Protein AF-A0A258CZ83-F1 (afdb_monomer_lite)

Foldseek 3Di:
DCVVLVHDPPDDDFLVSVCVVVQEAEAELVVCCVVCVPLSVQLLDPVNVVVAAWDWDDDPPYIYIYGHPSDDPVSNRVSSVVRVVCVVVVPDPDDPDPPPCD

Radius of gyration: 14.71 Å; chains: 1; bounding box: 29×31×45 Å

pLDDT: mean 89.83, std 15.22, range [37.0, 98.5]

Sequence (102 aa):
MRTELGIAAYAPLCPWKLAAHLEYVVVQLSQYEDAQPQSVSYLMSARGQSEFSAITLYHGQDRIIIHNDAHNRGRQAANLAHELAHGLLMHTPDSLVGEDGA

Structure (mmCIF, N/CA/C/O backbone):
data_AF-A0A258CZ83-F1
#
_entry.id   AF-A0A258CZ83-F1
#
loop_
_atom_site.group_PDB
_atom_site.id
_atom_site.type_symbol
_atom_site.label_atom_id
_atom_site.label_alt_id
_atom_site.label_comp_id
_atom_site.label_asym_id
_atom_site.label_entity_id
_atom_site.label_seq_id
_atom_site.pdbx_PDB_ins_code
_atom_site.Cartn_x
_atom_site.Cartn_y
_atom_site.Cartn_z
_atom_site.occupancy
_atom_site.B_iso_or_equiv
_atom_site.auth_seq_id
_atom_site.auth_comp_id
_atom_site.auth_asym_id
_atom_site.auth_atom_id
_atom_site.pdbx_PDB_model_num
ATOM 1 N N . MET A 1 1 ? 7.296 -13.665 -12.194 1.00 87.19 1 MET A N 1
ATOM 2 C CA . MET A 1 1 ? 6.506 -12.427 -11.974 1.00 87.19 1 MET A CA 1
ATOM 3 C C . MET A 1 1 ? 6.401 -11.521 -13.192 1.00 87.19 1 MET A C 1
ATOM 5 O O . MET A 1 1 ? 5.302 -11.389 -13.699 1.00 87.19 1 MET A O 1
ATOM 9 N N . ARG A 1 2 ? 7.475 -10.897 -13.712 1.00 91.88 2 ARG A N 1
ATOM 10 C CA . ARG A 1 2 ? 7.345 -10.016 -14.903 1.00 91.88 2 ARG A CA 1
ATOM 11 C C . ARG A 1 2 ? 6.770 -10.745 -16.124 1.00 91.88 2 ARG A C 1
ATOM 13 O O . ARG A 1 2 ? 5.816 -10.264 -16.721 1.00 91.88 2 ARG A O 1
ATOM 20 N N . THR A 1 3 ? 7.295 -11.935 -16.413 1.00 93.25 3 THR A N 1
ATOM 21 C CA . THR A 1 3 ? 6.784 -12.814 -17.474 1.00 93.25 3 THR A CA 1
ATOM 22 C C . THR A 1 3 ? 5.322 -13.203 -17.250 1.00 93.25 3 THR A C 1
ATOM 24 O O . THR A 1 3 ? 4.532 -13.132 -18.181 1.00 93.25 3 THR A O 1
ATOM 27 N N . GLU A 1 4 ? 4.946 -13.558 -16.017 1.00 92.25 4 GLU A N 1
ATOM 28 C CA . GLU A 1 4 ? 3.562 -13.922 -15.658 1.00 92.25 4 GLU A CA 1
ATOM 29 C C . GLU A 1 4 ? 2.585 -12.754 -15.845 1.00 92.25 4 GLU A C 1
ATOM 31 O O . GLU A 1 4 ? 1.457 -12.958 -16.270 1.00 92.25 4 GLU A O 1
ATOM 36 N N . LEU A 1 5 ? 3.039 -11.523 -15.600 1.00 93.56 5 LEU A N 1
ATOM 37 C CA . LEU A 1 5 ? 2.269 -10.301 -15.833 1.00 93.56 5 LEU A CA 1
ATOM 38 C C . LEU A 1 5 ? 2.295 -9.831 -17.299 1.00 93.56 5 LEU A C 1
ATOM 40 O O . LEU A 1 5 ? 1.789 -8.748 -17.598 1.00 93.56 5 LEU A O 1
ATOM 44 N N . GLY A 1 6 ? 2.919 -10.588 -18.206 1.00 94.00 6 GLY A N 1
ATOM 45 C CA . GLY A 1 6 ? 3.012 -10.247 -19.626 1.00 94.00 6 GLY A CA 1
ATOM 46 C C . GLY A 1 6 ? 3.826 -8.983 -19.921 1.00 94.00 6 GLY A C 1
ATOM 47 O O . GLY A 1 6 ? 3.616 -8.350 -20.954 1.00 94.00 6 GLY A O 1
ATOM 48 N N . ILE A 1 7 ? 4.738 -8.583 -19.027 1.00 95.38 7 ILE A N 1
ATOM 49 C CA . ILE A 1 7 ? 5.595 -7.405 -19.221 1.00 95.38 7 ILE A CA 1
ATOM 50 C C . ILE A 1 7 ? 7.043 -7.805 -19.505 1.00 95.38 7 ILE A C 1
ATOM 52 O O . ILE A 1 7 ? 7.531 -8.836 -19.039 1.00 95.38 7 ILE A O 1
ATOM 56 N N . ALA A 1 8 ? 7.750 -6.965 -20.268 1.00 94.50 8 ALA A N 1
ATOM 57 C CA . ALA A 1 8 ? 9.149 -7.203 -20.613 1.00 94.50 8 ALA A CA 1
ATOM 58 C C . ALA A 1 8 ? 10.026 -7.348 -19.355 1.00 94.50 8 ALA A C 1
ATOM 60 O O . ALA A 1 8 ? 9.792 -6.693 -18.338 1.00 94.50 8 ALA A O 1
ATOM 61 N N . ALA A 1 9 ? 11.078 -8.167 -19.434 1.00 92.25 9 ALA A N 1
ATOM 62 C CA . ALA A 1 9 ? 11.934 -8.484 -18.285 1.00 92.25 9 ALA A CA 1
ATOM 63 C C . ALA A 1 9 ? 12.595 -7.248 -17.638 1.00 92.25 9 ALA A C 1
ATOM 65 O O . ALA A 1 9 ? 12.836 -7.239 -16.434 1.00 92.25 9 ALA A O 1
ATOM 66 N N . TYR A 1 10 ? 12.845 -6.197 -18.422 1.00 92.88 10 TYR A N 1
ATOM 67 C CA . TYR A 1 10 ? 13.425 -4.928 -17.973 1.00 92.88 10 TYR A CA 1
ATOM 68 C C . TYR A 1 10 ? 12.375 -3.856 -17.639 1.00 92.88 10 TYR A C 1
ATOM 70 O O . TYR A 1 10 ? 12.726 -2.784 -17.148 1.00 92.88 10 TYR A O 1
ATOM 78 N N . ALA A 1 11 ? 11.093 -4.105 -17.919 1.00 94.38 11 ALA A N 1
ATOM 79 C CA . ALA A 1 11 ? 10.043 -3.127 -17.672 1.00 94.38 11 ALA A CA 1
ATOM 80 C C . ALA A 1 11 ? 9.811 -2.936 -16.160 1.00 94.38 11 ALA A C 1
ATOM 82 O O . ALA A 1 11 ? 9.987 -3.878 -15.370 1.00 94.38 11 ALA A O 1
ATOM 83 N N . PRO A 1 12 ? 9.396 -1.732 -15.729 1.00 93.12 12 PRO A N 1
ATOM 84 C CA . PRO A 1 12 ? 9.029 -1.493 -14.341 1.00 93.12 12 PRO A CA 1
ATOM 85 C C . PRO A 1 12 ? 7.880 -2.418 -13.924 1.00 93.12 12 PRO A C 1
ATOM 87 O O . PRO A 1 12 ? 6.906 -2.606 -14.653 1.00 93.12 12 PRO A O 1
ATOM 90 N N . LEU A 1 13 ? 8.005 -2.998 -12.732 1.00 94.06 13 LEU A N 1
ATOM 91 C CA . LEU A 1 13 ? 7.002 -3.883 -12.155 1.00 94.06 13 LEU A CA 1
ATOM 92 C C . LEU A 1 13 ? 6.044 -3.046 -11.306 1.00 94.06 13 LEU A C 1
ATOM 94 O O . LEU A 1 13 ? 6.455 -2.470 -10.304 1.00 94.06 13 LEU A O 1
ATOM 98 N N . CYS A 1 14 ? 4.781 -2.955 -11.719 1.00 96.38 14 CYS A N 1
ATOM 99 C CA . CYS A 1 14 ? 3.764 -2.239 -10.952 1.00 96.38 14 CYS A CA 1
ATOM 100 C C . CYS A 1 14 ? 3.353 -3.077 -9.727 1.00 96.38 14 CYS A C 1
ATOM 102 O O . CYS A 1 14 ? 2.799 -4.164 -9.922 1.00 96.38 14 CYS A O 1
ATOM 104 N N . PRO A 1 15 ? 3.569 -2.598 -8.488 1.00 97.38 15 PRO A N 1
ATOM 105 C CA . PRO A 1 15 ? 3.314 -3.400 -7.295 1.00 97.38 15 PRO A CA 1
ATOM 106 C C . PRO A 1 15 ? 1.821 -3.665 -7.074 1.00 97.38 15 PRO A C 1
ATOM 108 O O . PRO A 1 15 ? 1.471 -4.755 -6.652 1.00 97.38 15 PRO A O 1
ATOM 111 N N . TRP A 1 16 ? 0.924 -2.753 -7.465 1.00 98.06 16 TRP A N 1
ATOM 112 C CA . TRP A 1 16 ? -0.524 -3.008 -7.421 1.00 98.06 16 TRP A CA 1
ATOM 113 C C . TRP A 1 16 ? -0.957 -4.137 -8.363 1.00 98.06 16 TRP A C 1
ATOM 115 O O . TRP A 1 16 ? -1.769 -4.977 -7.990 1.00 98.06 16 TRP A O 1
ATOM 125 N N . LYS A 1 17 ? -0.393 -4.190 -9.580 1.00 97.69 17 LYS A N 1
ATOM 126 C CA . LYS A 1 17 ? -0.674 -5.292 -10.516 1.00 97.69 17 LYS A CA 1
ATOM 127 C C . LYS A 1 17 ? -0.124 -6.614 -9.994 1.00 97.69 17 LYS A C 1
ATOM 129 O O . LYS A 1 17 ? -0.774 -7.640 -10.147 1.00 97.69 17 LYS A O 1
ATOM 134 N N . LEU A 1 18 ? 1.061 -6.581 -9.383 1.00 96.88 18 LEU A N 1
ATOM 135 C CA . LEU A 1 18 ? 1.647 -7.761 -8.763 1.00 96.88 18 LEU A CA 1
ATOM 136 C C . LEU A 1 18 ? 0.812 -8.246 -7.573 1.00 96.88 18 LEU A C 1
ATOM 138 O O . LEU A 1 18 ? 0.556 -9.437 -7.489 1.00 96.88 18 LEU A O 1
ATOM 142 N N . ALA A 1 19 ? 0.355 -7.342 -6.703 1.00 97.25 19 ALA A N 1
ATOM 143 C CA . ALA A 1 19 ? -0.518 -7.676 -5.582 1.00 97.25 19 ALA A CA 1
ATOM 144 C C . ALA A 1 19 ? -1.787 -8.390 -6.057 1.00 97.25 19 ALA A C 1
ATOM 146 O O . ALA A 1 19 ? -2.080 -9.477 -5.576 1.00 97.25 19 ALA A O 1
ATOM 147 N N . ALA A 1 20 ? -2.471 -7.837 -7.063 1.00 97.06 20 ALA A N 1
ATOM 148 C CA . ALA A 1 20 ? -3.665 -8.454 -7.635 1.00 97.06 20 ALA A CA 1
ATOM 149 C C . ALA A 1 20 ? -3.382 -9.839 -8.247 1.00 97.06 20 ALA A C 1
ATOM 151 O O . ALA A 1 20 ? -4.147 -10.771 -8.030 1.00 97.06 20 ALA A O 1
ATOM 152 N N . HIS A 1 21 ? -2.271 -9.993 -8.977 1.00 96.50 21 HIS A N 1
ATOM 153 C CA . HIS A 1 21 ? -1.848 -11.285 -9.546 1.00 96.50 21 HIS A CA 1
ATOM 154 C C . HIS A 1 21 ? -1.523 -12.329 -8.476 1.00 96.50 21 HIS A C 1
ATOM 156 O O . HIS A 1 21 ? -1.752 -13.515 -8.675 1.00 96.50 21 HIS A O 1
ATOM 162 N N . LEU A 1 22 ? -0.998 -11.883 -7.337 1.00 94.88 22 LEU A N 1
ATOM 163 C CA . LEU A 1 22 ? -0.724 -12.717 -6.172 1.00 94.88 22 LEU A CA 1
ATOM 164 C C . LEU A 1 22 ? -1.926 -12.817 -5.224 1.00 94.88 22 LEU A C 1
ATOM 166 O O . LEU A 1 22 ? -1.749 -13.292 -4.109 1.00 94.88 22 LEU A O 1
ATOM 170 N N . GLU A 1 23 ? -3.113 -12.367 -5.640 1.00 95.38 23 GLU A N 1
ATOM 171 C CA . GLU A 1 23 ? -4.367 -12.434 -4.876 1.00 95.38 23 GLU A CA 1
ATOM 172 C C . GLU A 1 23 ? -4.295 -11.752 -3.497 1.00 95.38 23 GLU A C 1
ATOM 174 O O . GLU A 1 23 ? -4.952 -12.166 -2.543 1.00 95.38 23 GLU A O 1
ATOM 179 N N . TYR A 1 24 ? -3.493 -10.691 -3.385 1.00 96.38 24 TYR A N 1
ATOM 180 C CA . TYR A 1 24 ? -3.526 -9.792 -2.236 1.00 96.38 24 TYR A CA 1
ATOM 181 C C . TYR A 1 24 ? -4.632 -8.752 -2.408 1.00 96.38 24 TYR A C 1
ATOM 183 O O . TYR A 1 24 ? -4.720 -8.074 -3.436 1.00 96.38 24 TYR A O 1
ATOM 191 N N . VAL A 1 25 ? -5.419 -8.552 -1.355 1.00 96.50 25 VAL A N 1
ATOM 192 C CA . VAL A 1 25 ? -6.350 -7.430 -1.239 1.00 96.50 25 VAL A CA 1
ATOM 193 C C . VAL A 1 25 ? -5.573 -6.218 -0.740 1.00 96.50 25 VAL A C 1
ATOM 195 O O . VAL A 1 25 ? -5.043 -6.228 0.367 1.00 96.50 25 VAL A O 1
ATOM 198 N N . VAL A 1 26 ? -5.491 -5.162 -1.548 1.00 97.75 26 VAL A N 1
ATOM 199 C CA . VAL A 1 26 ? -4.827 -3.910 -1.158 1.00 97.75 26 VAL A CA 1
ATOM 200 C C . VAL A 1 26 ? -5.875 -2.913 -0.680 1.00 97.75 26 VAL A C 1
ATOM 202 O O . VAL A 1 26 ? -6.744 -2.510 -1.452 1.00 97.75 26 VAL A O 1
ATOM 205 N N . VAL A 1 27 ? -5.761 -2.497 0.577 1.00 97.81 27 VAL A N 1
ATOM 206 C CA . VAL A 1 27 ? -6.684 -1.587 1.260 1.00 97.81 27 VAL A CA 1
ATOM 207 C C . VAL A 1 27 ? -5.946 -0.302 1.626 1.00 97.81 27 VAL A C 1
ATOM 209 O O . VAL A 1 27 ? -4.804 -0.327 2.094 1.00 97.81 27 VAL A O 1
ATOM 212 N N . GLN A 1 28 ? -6.593 0.835 1.396 1.00 98.38 28 GLN A N 1
ATOM 213 C CA . GLN A 1 28 ? -6.067 2.142 1.785 1.00 98.38 28 GLN A CA 1
ATOM 214 C C . GLN A 1 28 ? -6.395 2.410 3.250 1.00 98.38 28 GLN A C 1
ATOM 216 O O . GLN A 1 28 ? -7.512 2.148 3.690 1.00 98.38 28 GLN A O 1
ATOM 221 N N . LEU A 1 29 ? -5.445 2.961 4.005 1.00 98.25 29 LEU A N 1
ATOM 222 C CA . LEU A 1 29 ? -5.671 3.322 5.403 1.00 98.25 29 LEU A CA 1
ATOM 223 C C . LEU A 1 29 ? -6.837 4.310 5.560 1.00 98.25 29 LEU A C 1
ATOM 225 O O . LEU A 1 29 ? -7.627 4.176 6.492 1.00 98.25 29 LEU A O 1
ATOM 229 N N . SER A 1 30 ? -6.978 5.254 4.627 1.00 98.31 30 SER A N 1
ATOM 230 C CA . SER A 1 30 ? -8.076 6.228 4.612 1.00 98.31 30 SER A CA 1
ATOM 231 C C . SER A 1 30 ? -9.473 5.600 4.536 1.00 98.31 30 SER A C 1
ATOM 233 O O . SER A 1 30 ? -10.432 6.198 5.010 1.00 98.31 30 SER A O 1
ATOM 235 N N . GLN A 1 31 ? -9.617 4.369 4.031 1.00 98.31 31 GLN A N 1
ATOM 236 C CA . GLN A 1 31 ? -10.919 3.686 3.977 1.00 98.31 31 GLN A CA 1
ATOM 237 C C . GLN A 1 31 ? -11.477 3.332 5.361 1.00 98.31 31 GLN A C 1
ATOM 239 O O . GLN A 1 31 ? -12.662 3.033 5.483 1.00 98.31 31 GLN A O 1
ATOM 244 N N . TYR A 1 32 ? -10.648 3.380 6.406 1.00 97.50 32 TYR A N 1
ATOM 245 C CA . TYR A 1 32 ? -11.073 3.155 7.785 1.00 97.50 32 TYR A CA 1
ATOM 246 C C . TYR A 1 32 ? -11.483 4.444 8.512 1.00 97.50 32 TYR A C 1
ATOM 248 O O . TYR A 1 32 ? -11.763 4.383 9.708 1.00 97.50 32 TYR A O 1
ATOM 256 N N . GLU A 1 33 ? -11.513 5.602 7.838 1.00 97.31 33 GLU A N 1
ATOM 257 C CA . GLU A 1 33 ? -11.783 6.904 8.469 1.00 97.31 33 GLU A CA 1
ATOM 258 C C . GLU A 1 33 ? -13.126 6.932 9.212 1.00 97.31 33 GLU A C 1
ATOM 260 O O . GLU A 1 33 ? -13.175 7.381 10.354 1.00 97.31 33 GLU A O 1
ATOM 265 N N . ASP A 1 34 ? -14.187 6.360 8.636 1.00 97.31 34 ASP A N 1
ATOM 266 C CA . ASP A 1 34 ? -15.510 6.314 9.276 1.00 97.31 34 ASP A CA 1
ATOM 267 C C . ASP A 1 34 ? -15.538 5.422 10.529 1.00 97.31 34 ASP A C 1
ATOM 269 O O . ASP A 1 34 ? -16.265 5.694 11.485 1.00 97.31 34 ASP A O 1
ATOM 273 N N . ALA A 1 35 ? -14.747 4.345 10.539 1.00 96.88 35 ALA A N 1
ATOM 274 C CA . ALA A 1 35 ? -14.721 3.376 11.632 1.00 96.88 35 ALA A CA 1
ATOM 275 C C . ALA A 1 35 ? -13.754 3.776 12.758 1.00 96.88 35 ALA A C 1
ATOM 277 O O . ALA A 1 35 ? -14.014 3.492 13.927 1.00 96.88 35 ALA A O 1
ATOM 278 N N . GLN A 1 36 ? -12.622 4.395 12.410 1.00 96.88 36 GLN A N 1
ATOM 279 C CA . GLN A 1 36 ? -11.517 4.723 13.316 1.00 96.88 36 GLN A CA 1
ATOM 280 C C . GLN A 1 36 ? -10.932 6.119 13.014 1.00 96.88 36 GLN A C 1
ATOM 282 O O . GLN A 1 36 ? -9.737 6.247 12.722 1.00 96.88 36 GLN A O 1
ATOM 287 N N . PRO A 1 37 ? -11.734 7.196 13.111 1.00 96.94 37 PRO A N 1
ATOM 288 C CA . PRO A 1 37 ? -11.348 8.524 12.624 1.00 96.94 37 PRO A CA 1
ATOM 289 C C . PRO A 1 37 ? -10.107 9.091 13.323 1.00 96.94 37 PRO A C 1
ATOM 291 O O . PRO A 1 37 ? -9.248 9.697 12.683 1.00 96.94 37 PRO A O 1
ATOM 294 N N . GLN A 1 38 ? -9.969 8.875 14.636 1.00 97.62 38 GLN A N 1
ATOM 295 C CA . GLN A 1 38 ? -8.828 9.386 15.407 1.00 97.62 38 GLN A CA 1
ATOM 296 C C . GLN A 1 38 ? -7.515 8.698 15.015 1.00 97.62 38 GLN A C 1
ATOM 298 O 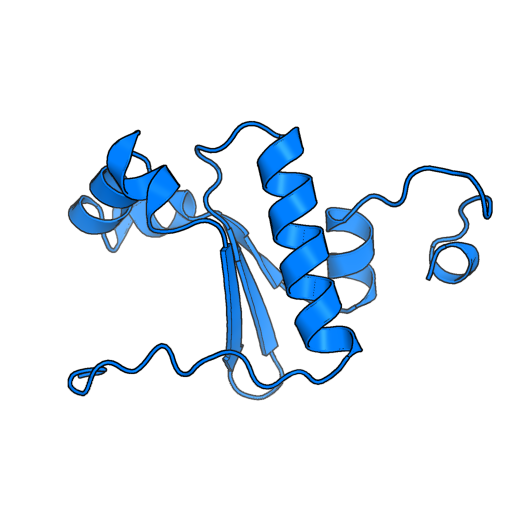O . GLN A 1 38 ? -6.513 9.373 14.771 1.00 97.62 38 GLN A O 1
ATOM 303 N N . SER A 1 39 ? -7.530 7.367 14.906 1.00 97.19 39 SER A N 1
ATOM 304 C CA . SER A 1 39 ? -6.362 6.570 14.523 1.00 97.19 39 SER A CA 1
ATOM 305 C C . SER A 1 39 ? -5.938 6.863 13.087 1.00 97.19 39 SER A C 1
ATOM 307 O O . SER A 1 39 ? -4.758 7.095 12.834 1.00 97.19 39 SER A O 1
ATOM 309 N N . VAL A 1 40 ? -6.893 6.923 12.152 1.00 98.06 40 VAL A N 1
ATOM 310 C CA . VAL A 1 40 ? -6.612 7.243 10.745 1.00 98.06 40 VAL A CA 1
ATOM 311 C C . VAL A 1 40 ? -6.031 8.651 10.615 1.00 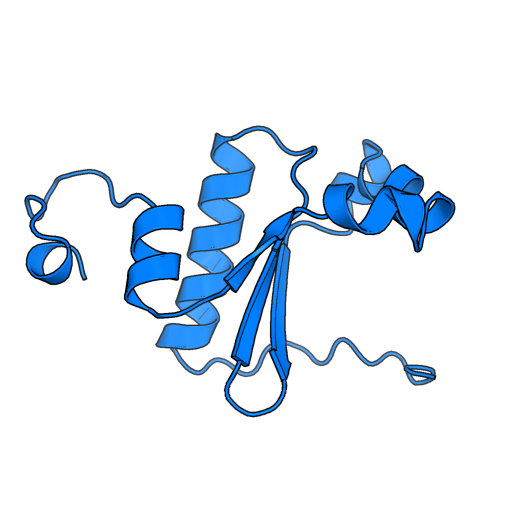98.06 40 VAL A C 1
ATOM 313 O O . VAL A 1 40 ? -4.970 8.814 10.015 1.00 98.06 40 VAL A O 1
ATOM 316 N N . SER A 1 41 ? -6.639 9.651 11.260 1.00 98.19 41 SER A N 1
ATOM 317 C CA . SER A 1 41 ? -6.126 11.028 11.269 1.00 98.19 41 SER A CA 1
ATOM 318 C C . SER A 1 41 ? -4.693 11.111 11.813 1.00 98.19 41 SER A C 1
ATOM 320 O O . SER A 1 41 ? -3.822 11.738 11.199 1.00 98.19 41 SER A O 1
ATOM 322 N N . TYR A 1 42 ? -4.405 10.417 12.921 1.00 98.25 42 TYR A N 1
ATOM 323 C CA . TYR A 1 42 ? -3.057 10.354 13.481 1.00 98.25 42 TYR A CA 1
ATOM 324 C C . TYR A 1 42 ? -2.059 9.714 12.511 1.00 98.25 42 TYR A C 1
ATOM 326 O O . TYR A 1 42 ? -1.030 10.320 12.203 1.00 98.25 42 TYR A O 1
ATOM 334 N N . LEU A 1 43 ? -2.361 8.521 11.999 1.00 98.00 43 LEU A N 1
ATOM 335 C CA . LEU A 1 43 ? -1.461 7.762 11.130 1.00 98.00 43 LEU A CA 1
ATOM 336 C C . LEU A 1 43 ? -1.237 8.446 9.771 1.00 98.00 43 LEU A C 1
ATOM 338 O O . LEU A 1 43 ? -0.161 8.321 9.189 1.00 98.00 43 LEU A O 1
ATOM 342 N N . MET A 1 44 ? -2.202 9.224 9.277 1.00 97.88 44 MET A N 1
ATOM 343 C CA . MET A 1 44 ? -2.046 10.025 8.057 1.00 97.88 44 MET A CA 1
ATOM 344 C C . MET A 1 44 ? -1.249 11.325 8.278 1.00 97.88 44 MET A C 1
ATOM 346 O O . MET A 1 44 ? -0.757 11.913 7.309 1.00 97.88 44 MET A O 1
ATOM 350 N N . SER A 1 45 ? -1.066 11.773 9.527 1.00 98.12 45 SER A N 1
ATOM 351 C CA . SER A 1 45 ? -0.239 12.943 9.854 1.00 98.12 45 SER A CA 1
ATOM 352 C C . SER A 1 45 ? 1.242 12.728 9.509 1.00 98.12 45 SER A C 1
ATOM 354 O O . SER A 1 45 ? 1.710 11.601 9.365 1.00 98.12 45 SER A O 1
ATOM 356 N N . ALA A 1 46 ? 2.028 13.809 9.432 1.00 95.88 46 ALA A N 1
ATOM 357 C CA . ALA A 1 46 ? 3.463 13.715 9.138 1.00 95.88 46 ALA A CA 1
ATOM 358 C C . ALA A 1 46 ? 4.230 12.835 10.145 1.00 95.88 46 ALA A C 1
ATOM 360 O O . ALA A 1 46 ? 5.154 12.120 9.760 1.00 95.88 46 ALA A O 1
ATOM 361 N N . ARG A 1 47 ? 3.829 12.867 11.423 1.00 96.00 47 ARG A N 1
ATOM 362 C CA . ARG A 1 47 ? 4.396 12.001 12.461 1.00 96.00 47 ARG A CA 1
ATOM 363 C C . ARG A 1 47 ? 3.943 10.556 12.274 1.00 96.00 47 ARG A C 1
ATOM 365 O O . ARG A 1 47 ? 4.789 9.671 12.204 1.00 96.00 47 ARG A O 1
ATOM 372 N N . GLY A 1 48 ? 2.642 10.325 12.116 1.00 96.94 48 GLY A N 1
ATOM 373 C CA . GLY A 1 48 ? 2.091 8.979 11.952 1.00 96.94 48 GLY A CA 1
ATOM 374 C C . GLY A 1 48 ? 2.614 8.254 10.709 1.00 96.94 48 GLY A C 1
ATOM 375 O O . GLY A 1 48 ? 2.928 7.072 10.770 1.00 96.94 48 GLY A O 1
ATOM 376 N N . GLN A 1 49 ? 2.849 8.980 9.615 1.00 96.00 49 GLN A N 1
ATOM 377 C CA . GLN A 1 49 ? 3.495 8.452 8.412 1.00 96.00 49 GLN A CA 1
ATOM 378 C C . GLN A 1 49 ? 4.910 7.903 8.674 1.00 96.00 49 GLN A C 1
ATOM 380 O O . GLN A 1 49 ? 5.362 6.993 7.979 1.00 96.00 49 GLN A O 1
ATOM 385 N N . SER A 1 50 ? 5.637 8.442 9.658 1.00 94.50 50 SER A N 1
ATOM 386 C CA . SER A 1 50 ? 6.951 7.908 10.044 1.00 94.50 50 SER A CA 1
ATOM 387 C C . SER A 1 50 ? 6.861 6.632 10.888 1.00 94.50 50 SER A C 1
ATOM 389 O O . SER A 1 50 ? 7.819 5.866 10.924 1.00 94.50 50 SER A O 1
ATOM 391 N N . GLU A 1 51 ? 5.709 6.393 11.515 1.00 94.94 51 GLU A N 1
ATOM 392 C CA . GLU A 1 51 ? 5.460 5.278 12.432 1.00 94.94 51 GLU A CA 1
ATOM 393 C C . GLU A 1 51 ? 4.747 4.106 11.733 1.00 94.94 51 GLU A C 1
ATOM 395 O O . GLU A 1 51 ? 4.990 2.952 12.071 1.00 94.94 51 GLU A O 1
ATOM 400 N N . PHE A 1 52 ? 3.917 4.377 10.717 1.00 96.69 52 PHE A N 1
ATOM 401 C CA . PHE A 1 52 ? 3.179 3.359 9.968 1.00 96.69 52 PHE A CA 1
ATOM 402 C C . PHE A 1 52 ? 3.169 3.632 8.461 1.00 96.69 52 PHE A C 1
ATOM 404 O O . PHE A 1 52 ? 2.732 4.686 7.990 1.00 96.69 52 PHE A O 1
ATOM 411 N N . SER A 1 53 ? 3.611 2.634 7.691 1.00 96.62 53 SER A N 1
ATOM 412 C CA . SER A 1 53 ? 3.785 2.723 6.237 1.00 96.62 53 SER A CA 1
ATOM 413 C C . SER A 1 53 ? 2.882 1.766 5.460 1.00 96.62 53 SER A C 1
ATOM 415 O O . SER A 1 53 ? 2.158 2.195 4.558 1.00 96.62 53 SER A O 1
ATOM 417 N N . ALA A 1 54 ? 2.948 0.478 5.770 1.00 96.69 54 ALA A N 1
ATOM 418 C CA . ALA A 1 54 ? 2.074 -0.560 5.249 1.00 96.69 54 ALA A CA 1
ATOM 419 C C . ALA A 1 54 ? 2.226 -1.811 6.112 1.00 96.69 54 ALA A C 1
ATOM 421 O O . ALA A 1 54 ? 3.156 -1.889 6.915 1.00 96.69 54 ALA A O 1
ATOM 422 N N . ILE A 1 55 ? 1.307 -2.756 5.946 1.00 95.12 55 ILE A N 1
ATOM 423 C CA . ILE A 1 55 ? 1.329 -4.007 6.682 1.00 95.12 55 ILE A CA 1
ATOM 424 C C . ILE A 1 55 ? 0.580 -5.111 5.965 1.00 95.12 55 ILE A C 1
ATOM 426 O O . ILE A 1 55 ? -0.457 -4.853 5.353 1.00 95.12 55 ILE A O 1
ATOM 430 N N . THR A 1 56 ? 1.079 -6.334 6.098 1.00 92.88 56 THR A N 1
ATOM 431 C CA . THR A 1 56 ? 0.417 -7.542 5.609 1.00 92.88 56 THR A CA 1
ATOM 432 C C . THR A 1 56 ? -0.275 -8.282 6.748 1.00 92.88 56 THR A C 1
ATOM 434 O O . THR A 1 56 ? 0.349 -8.630 7.748 1.00 92.88 56 THR A O 1
ATOM 437 N N . LEU A 1 57 ? -1.559 -8.572 6.569 1.00 90.06 57 LEU A N 1
ATOM 438 C CA . LEU A 1 57 ? -2.387 -9.360 7.472 1.00 90.06 57 LEU A CA 1
ATOM 439 C C . LEU A 1 57 ? -2.863 -10.626 6.756 1.00 90.06 57 LEU A C 1
ATOM 441 O O . LEU A 1 57 ? -3.161 -10.606 5.560 1.00 90.06 57 LEU A O 1
ATOM 445 N N . TYR A 1 58 ? -2.976 -11.713 7.513 1.00 87.50 58 TYR A N 1
ATOM 446 C CA . TYR A 1 58 ? -3.542 -12.974 7.046 1.00 87.50 58 TYR A CA 1
ATOM 447 C C . TYR A 1 58 ? -4.816 -13.257 7.840 1.00 87.50 58 TYR A C 1
ATOM 449 O O . TYR A 1 58 ? -4.768 -13.371 9.065 1.00 87.50 58 TYR A O 1
ATOM 457 N N . HIS A 1 59 ? -5.954 -13.364 7.156 1.00 81.88 59 HIS A N 1
ATOM 458 C CA . HIS A 1 59 ? -7.233 -13.713 7.771 1.00 81.88 59 HIS A CA 1
ATOM 459 C C . HIS A 1 59 ? -7.849 -14.907 7.042 1.00 81.88 59 HIS A C 1
ATOM 461 O O . HIS A 1 59 ? -8.422 -14.781 5.963 1.00 81.88 59 HIS A O 1
ATOM 467 N N . GLY A 1 60 ? -7.697 -16.103 7.611 1.00 86.88 60 GLY A N 1
ATOM 468 C CA . GLY A 1 60 ? -8.091 -17.331 6.925 1.00 86.88 60 GLY A CA 1
ATOM 469 C C . GLY A 1 60 ? -7.256 -17.550 5.660 1.00 86.88 60 GLY A C 1
ATOM 470 O O . GLY A 1 60 ? -6.055 -17.788 5.755 1.00 86.88 60 GLY A O 1
ATOM 471 N N . GLN A 1 61 ? -7.897 -17.514 4.489 1.00 86.00 61 GLN A N 1
ATOM 472 C CA . GLN A 1 61 ? -7.219 -17.590 3.184 1.00 86.00 61 GLN A CA 1
ATOM 473 C C . GLN A 1 61 ? -6.916 -16.207 2.589 1.00 86.00 61 GLN A C 1
ATOM 475 O O . GLN A 1 61 ? -6.175 -16.113 1.610 1.00 86.00 61 GLN A O 1
ATOM 480 N N . ASP A 1 62 ? -7.454 -15.140 3.183 1.00 87.94 62 ASP A N 1
ATOM 481 C CA . ASP A 1 62 ? -7.285 -13.791 2.666 1.00 87.94 62 ASP A CA 1
ATOM 482 C C . ASP A 1 62 ? -5.923 -13.230 3.062 1.00 87.94 62 ASP A C 1
ATOM 484 O O . ASP A 1 62 ? -5.497 -13.297 4.221 1.00 87.94 62 ASP A O 1
ATOM 488 N N . ARG A 1 63 ? -5.251 -12.640 2.073 1.00 93.00 63 ARG A N 1
ATOM 489 C CA . ARG A 1 63 ? -3.983 -11.932 2.232 1.00 93.00 63 ARG A CA 1
ATOM 490 C C . ARG A 1 63 ? -4.235 -10.460 1.985 1.00 93.00 63 ARG A C 1
ATOM 492 O O . ARG A 1 63 ? -4.562 -10.066 0.868 1.00 93.00 63 ARG A O 1
ATOM 499 N N . ILE A 1 64 ? -4.116 -9.646 3.022 1.00 95.88 64 ILE A N 1
ATOM 500 C CA . ILE A 1 64 ? -4.533 -8.246 2.984 1.00 95.88 64 ILE A CA 1
ATOM 501 C C . ILE A 1 64 ? -3.309 -7.373 3.217 1.00 95.88 64 ILE A C 1
ATOM 503 O O . ILE A 1 64 ? -2.606 -7.555 4.203 1.00 95.88 64 ILE A O 1
ATOM 507 N N . ILE A 1 65 ? -3.063 -6.411 2.334 1.00 96.69 65 ILE A N 1
ATOM 508 C CA . ILE A 1 65 ? -2.093 -5.340 2.561 1.00 96.69 65 ILE A CA 1
ATOM 509 C C . ILE A 1 65 ? -2.869 -4.068 2.871 1.00 96.69 65 ILE A C 1
ATOM 511 O O . ILE A 1 65 ? -3.580 -3.557 2.008 1.00 96.69 65 ILE A O 1
ATOM 515 N N . ILE A 1 66 ? -2.698 -3.527 4.073 1.00 97.50 66 ILE A N 1
ATOM 516 C CA . ILE A 1 66 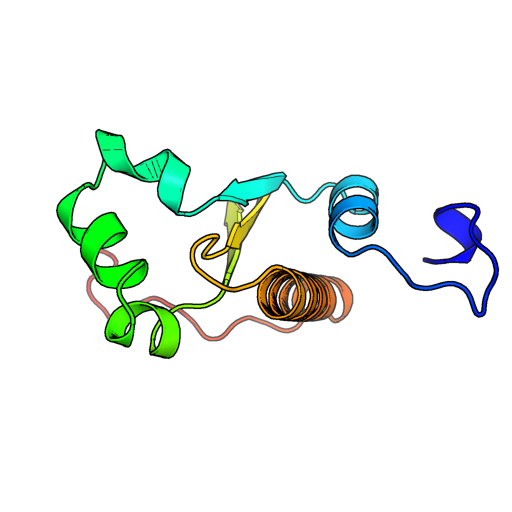? -3.167 -2.179 4.406 1.00 97.50 66 ILE A CA 1
ATOM 517 C C . ILE A 1 66 ? -1.987 -1.232 4.220 1.00 97.50 66 ILE A C 1
ATOM 519 O O . ILE A 1 66 ? -0.937 -1.444 4.822 1.00 97.50 66 ILE A O 1
ATOM 523 N N . HIS A 1 67 ? -2.129 -0.191 3.402 1.00 98.06 67 HIS A N 1
ATOM 524 C CA . HIS A 1 67 ? -1.064 0.793 3.198 1.00 98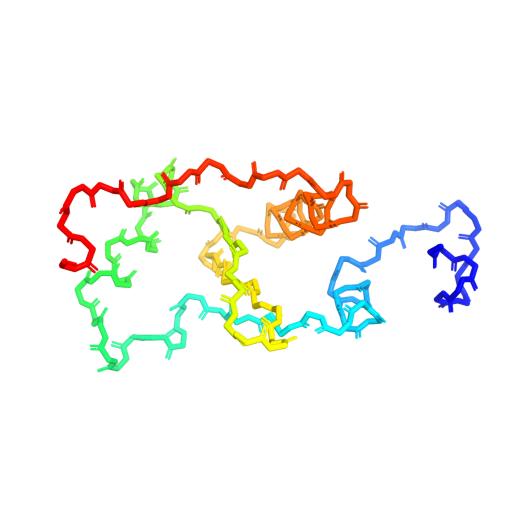.06 67 HIS A CA 1
ATOM 525 C C . HIS A 1 67 ? -1.519 2.212 3.515 1.00 98.06 67 HIS A C 1
ATOM 527 O O . HIS A 1 67 ? -2.654 2.598 3.246 1.00 98.06 67 HIS A O 1
ATOM 533 N N . ASN A 1 68 ? -0.598 3.010 4.052 1.00 98.31 68 ASN A N 1
ATOM 534 C CA . ASN A 1 68 ? -0.840 4.417 4.320 1.00 98.31 68 ASN A CA 1
ATOM 535 C C . ASN A 1 68 ? -0.804 5.207 3.003 1.00 98.31 68 ASN A C 1
ATOM 537 O O . ASN A 1 68 ? 0.257 5.451 2.418 1.00 98.31 68 ASN A O 1
ATOM 541 N N . ASP A 1 69 ? -1.980 5.573 2.503 1.00 98.50 69 ASP A N 1
ATOM 542 C CA . ASP A 1 69 ? -2.169 6.299 1.250 1.00 98.50 69 ASP A CA 1
ATOM 543 C C . ASP A 1 69 ? -1.921 7.814 1.371 1.00 98.50 69 ASP A C 1
ATOM 545 O O . ASP A 1 69 ? -1.891 8.505 0.353 1.00 98.50 69 ASP A O 1
ATOM 549 N N . ALA A 1 70 ? -1.609 8.319 2.573 1.00 98.25 70 ALA A N 1
ATOM 550 C CA . ALA A 1 70 ? -1.111 9.685 2.770 1.00 98.25 70 ALA A CA 1
ATOM 551 C C . ALA A 1 70 ? 0.342 9.878 2.290 1.00 98.25 70 ALA A C 1
ATOM 553 O O . ALA A 1 70 ? 0.782 11.002 2.036 1.00 98.25 70 ALA A O 1
ATOM 554 N N . HIS A 1 71 ? 1.103 8.790 2.136 1.00 98.31 71 HIS A N 1
ATOM 555 C CA . HIS A 1 71 ? 2.431 8.837 1.532 1.00 98.31 71 HIS A CA 1
ATOM 556 C C . HIS A 1 71 ? 2.375 9.234 0.053 1.00 98.31 71 HIS A C 1
ATOM 558 O O . HIS A 1 71 ? 1.409 8.954 -0.648 1.00 98.31 71 HIS A O 1
ATOM 564 N N . ASN A 1 72 ? 3.459 9.798 -0.488 1.00 98.00 72 ASN A N 1
ATOM 565 C CA . ASN A 1 72 ? 3.548 9.993 -1.937 1.00 98.00 72 ASN A CA 1
ATOM 566 C C . ASN A 1 72 ? 3.520 8.642 -2.689 1.00 98.00 72 ASN A C 1
ATOM 568 O O . ASN A 1 72 ? 3.945 7.611 -2.163 1.00 98.00 72 ASN A O 1
ATOM 572 N N . ARG A 1 73 ? 3.075 8.648 -3.954 1.00 97.56 73 ARG A N 1
ATOM 573 C CA . ARG A 1 73 ? 2.913 7.418 -4.754 1.00 97.56 73 ARG A CA 1
ATOM 574 C C . ARG A 1 73 ? 4.177 6.563 -4.872 1.00 97.56 73 ARG A C 1
ATOM 576 O O . ARG A 1 73 ? 4.062 5.343 -4.929 1.00 97.56 73 ARG A O 1
ATOM 583 N N . GLY A 1 74 ? 5.363 7.172 -4.910 1.00 97.88 74 GLY A N 1
ATOM 584 C CA . GLY A 1 74 ? 6.624 6.429 -4.975 1.00 97.88 74 GLY A CA 1
ATOM 585 C C . GLY A 1 74 ? 6.877 5.628 -3.699 1.00 97.88 74 GLY A C 1
ATOM 586 O O . GLY A 1 74 ? 7.202 4.444 -3.762 1.00 97.88 74 GLY A O 1
ATOM 587 N N . ARG A 1 75 ? 6.644 6.246 -2.536 1.00 97.75 75 ARG A N 1
ATOM 588 C CA . ARG A 1 75 ? 6.738 5.576 -1.236 1.00 97.75 75 ARG A CA 1
ATOM 589 C C . ARG A 1 75 ? 5.656 4.510 -1.067 1.00 97.75 75 ARG A C 1
ATOM 591 O O . ARG A 1 75 ? 5.984 3.421 -0.618 1.00 97.75 75 ARG A O 1
ATOM 598 N N . GLN A 1 76 ? 4.417 4.768 -1.497 1.00 98.44 76 GLN A N 1
ATOM 599 C CA . GLN A 1 76 ? 3.365 3.740 -1.511 1.00 98.44 76 GLN A CA 1
ATOM 600 C C . GLN A 1 76 ? 3.784 2.522 -2.352 1.00 98.44 76 GLN A C 1
ATOM 602 O O . GLN A 1 76 ? 3.679 1.391 -1.890 1.00 98.44 76 GLN A O 1
ATOM 607 N N . ALA A 1 77 ? 4.323 2.748 -3.556 1.00 98.25 77 ALA A N 1
ATOM 608 C CA . ALA A 1 77 ? 4.801 1.675 -4.425 1.00 98.25 77 ALA A CA 1
ATOM 609 C C . ALA A 1 77 ? 5.922 0.852 -3.768 1.00 98.25 77 ALA A C 1
ATOM 611 O O . ALA A 1 77 ? 5.900 -0.377 -3.829 1.00 98.25 77 ALA A O 1
ATOM 612 N N . ALA A 1 78 ? 6.884 1.522 -3.125 1.00 97.62 78 ALA A N 1
ATOM 613 C CA . ALA A 1 78 ? 7.975 0.867 -2.407 1.00 97.62 78 ALA A CA 1
ATOM 614 C C . ALA A 1 78 ? 7.470 0.050 -1.207 1.00 97.62 78 ALA A C 1
ATOM 616 O O 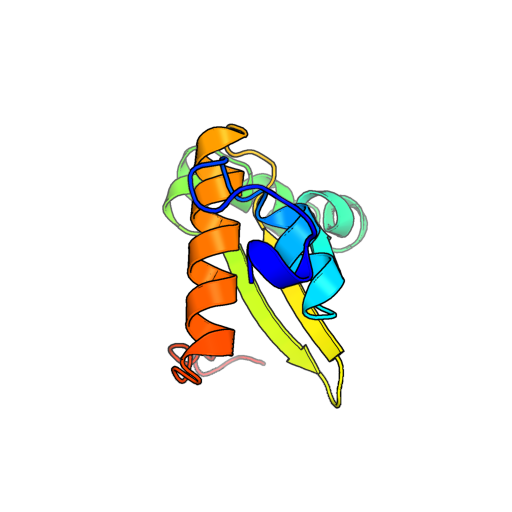. ALA A 1 78 ? 7.889 -1.092 -1.039 1.00 97.62 78 ALA A O 1
ATOM 617 N N . ASN A 1 79 ? 6.536 0.601 -0.425 1.00 97.31 79 ASN A N 1
ATOM 618 C CA . ASN A 1 79 ? 5.927 -0.087 0.711 1.00 97.31 79 ASN A CA 1
ATOM 619 C C . ASN A 1 79 ? 5.165 -1.344 0.253 1.00 97.31 79 ASN A C 1
ATOM 621 O O . ASN A 1 79 ? 5.396 -2.419 0.788 1.00 97.31 79 ASN A O 1
ATOM 625 N N . LEU A 1 80 ? 4.325 -1.254 -0.788 1.00 97.69 80 LEU A N 1
ATOM 626 C CA . LEU A 1 80 ? 3.640 -2.435 -1.332 1.00 97.69 80 LEU A CA 1
ATOM 627 C C . LEU A 1 80 ? 4.631 -3.491 -1.833 1.00 97.69 80 LEU A C 1
ATOM 629 O O . LEU A 1 80 ? 4.437 -4.676 -1.595 1.00 97.69 80 LEU A O 1
ATOM 633 N N . ALA A 1 81 ? 5.689 -3.084 -2.539 1.00 96.81 81 ALA A N 1
ATOM 634 C CA . ALA A 1 81 ? 6.698 -4.026 -3.019 1.00 96.81 81 ALA A CA 1
ATOM 635 C C . ALA A 1 81 ? 7.426 -4.735 -1.863 1.00 96.81 81 ALA A C 1
ATOM 637 O O . ALA A 1 81 ? 7.722 -5.923 -1.979 1.00 96.81 81 ALA A O 1
ATOM 638 N N . HIS A 1 82 ? 7.688 -4.023 -0.764 1.00 95.38 82 HIS A N 1
ATOM 639 C CA . HIS A 1 82 ? 8.264 -4.582 0.457 1.00 95.38 82 HIS A CA 1
ATOM 640 C C . HIS A 1 82 ? 7.345 -5.637 1.086 1.00 95.38 82 HIS A C 1
ATOM 642 O O . HIS A 1 82 ? 7.775 -6.765 1.307 1.00 95.38 82 HIS A O 1
ATOM 648 N N . GLU A 1 83 ? 6.066 -5.311 1.271 1.00 95.44 83 GLU A N 1
ATOM 649 C CA . GLU A 1 83 ? 5.069 -6.237 1.822 1.00 95.44 83 GLU A CA 1
ATOM 650 C C . GLU A 1 83 ? 4.879 -7.490 0.955 1.00 95.44 83 GLU A C 1
ATOM 652 O O . GLU A 1 83 ? 4.885 -8.618 1.449 1.00 95.44 83 GLU A O 1
ATOM 657 N N . LEU A 1 84 ? 4.797 -7.320 -0.368 1.00 95.38 84 LEU A N 1
ATOM 658 C CA . LEU A 1 84 ? 4.716 -8.452 -1.293 1.00 95.38 84 LEU A CA 1
ATOM 659 C C . LEU A 1 84 ? 5.967 -9.336 -1.214 1.00 95.38 84 LEU A C 1
ATOM 661 O O . LEU A 1 84 ? 5.855 -10.556 -1.314 1.00 95.38 84 LEU A O 1
ATOM 665 N N . ALA A 1 85 ? 7.151 -8.747 -1.016 1.00 93.31 85 ALA A N 1
ATOM 666 C CA . ALA A 1 85 ? 8.380 -9.513 -0.843 1.00 93.31 85 ALA A CA 1
ATOM 667 C C . ALA A 1 85 ? 8.348 -10.370 0.432 1.00 93.31 85 ALA A C 1
ATOM 669 O O . ALA A 1 85 ? 8.762 -11.526 0.362 1.00 93.31 85 ALA A O 1
ATOM 670 N N . HIS A 1 86 ? 7.804 -9.868 1.550 1.00 88.62 86 HIS A N 1
ATOM 671 C CA . HIS A 1 86 ? 7.631 -10.672 2.771 1.00 88.62 86 HIS A CA 1
ATOM 672 C C . HIS A 1 86 ? 6.793 -11.919 2.516 1.00 88.62 86 HIS A C 1
ATOM 674 O O . HIS A 1 86 ? 7.212 -13.026 2.850 1.00 88.62 86 HIS A O 1
ATOM 680 N N . GLY A 1 87 ? 5.644 -11.753 1.858 1.00 86.94 87 GLY A N 1
ATOM 681 C CA . GLY A 1 87 ? 4.759 -12.866 1.526 1.00 86.94 87 GLY A CA 1
ATOM 682 C C . GLY A 1 87 ? 5.395 -13.896 0.593 1.00 86.94 87 GLY A C 1
ATOM 683 O O . GLY A 1 87 ? 5.299 -15.099 0.824 1.00 86.94 87 GLY A O 1
ATOM 684 N N . LEU A 1 88 ? 6.098 -13.429 -0.439 1.00 88.50 88 LEU A N 1
ATOM 685 C CA . LEU A 1 88 ? 6.772 -14.293 -1.411 1.00 88.50 88 LEU A CA 1
ATOM 686 C C . LEU A 1 88 ? 7.950 -15.063 -0.824 1.00 88.50 88 LEU A C 1
ATOM 688 O O . LEU A 1 88 ? 8.195 -16.202 -1.215 1.00 88.50 88 LEU A O 1
ATOM 692 N N . LEU A 1 89 ? 8.684 -14.437 0.092 1.00 86.44 89 LEU A N 1
ATOM 693 C CA . LEU A 1 89 ? 9.806 -15.063 0.778 1.00 86.44 89 LEU A CA 1
ATOM 694 C C . LEU A 1 89 ? 9.357 -15.877 2.001 1.00 86.44 89 LEU A C 1
ATOM 696 O O . LEU A 1 89 ? 10.203 -16.484 2.651 1.00 86.44 89 LEU A O 1
ATOM 700 N N . MET A 1 90 ? 8.053 -15.907 2.312 1.00 78.38 90 MET A N 1
ATOM 701 C CA . MET A 1 90 ? 7.497 -16.503 3.534 1.00 78.38 90 MET A CA 1
ATOM 702 C C . MET A 1 90 ? 8.213 -16.011 4.798 1.00 78.38 90 MET A C 1
ATOM 704 O O . MET A 1 90 ? 8.389 -16.757 5.761 1.00 78.38 90 MET A O 1
ATOM 708 N N . HIS A 1 91 ? 8.658 -14.754 4.789 1.00 73.81 91 HIS A N 1
ATOM 709 C CA . HIS A 1 91 ? 9.200 -14.140 5.987 1.00 73.81 91 HIS A CA 1
ATOM 710 C C . HIS A 1 91 ? 8.055 -13.966 6.976 1.00 73.81 91 HIS A C 1
ATOM 712 O O . HIS A 1 91 ? 7.040 -13.349 6.651 1.00 73.81 91 HIS A O 1
ATOM 718 N N . THR A 1 92 ? 8.219 -14.512 8.178 1.00 60.19 92 THR A N 1
ATOM 719 C CA . THR A 1 92 ? 7.320 -14.222 9.291 1.00 60.19 92 THR A CA 1
ATOM 720 C C . THR A 1 92 ? 7.417 -12.722 9.575 1.00 60.19 92 THR A C 1
ATOM 722 O O . THR A 1 92 ? 8.512 -12.265 9.914 1.00 60.19 92 THR A O 1
ATOM 725 N N . PRO A 1 93 ? 6.336 -11.939 9.408 1.00 58.12 93 PRO A N 1
ATOM 726 C CA . PRO A 1 93 ? 6.338 -10.547 9.832 1.00 58.12 93 PRO A CA 1
ATOM 727 C C . PRO A 1 93 ? 6.623 -10.492 11.333 1.00 58.12 93 PRO A C 1
ATOM 729 O O . PRO A 1 93 ? 6.198 -11.389 12.069 1.00 58.12 93 PRO A O 1
ATOM 732 N N . ASP A 1 94 ? 7.312 -9.450 11.796 1.00 55.38 94 ASP A N 1
ATOM 733 C CA . ASP A 1 94 ? 7.404 -9.208 13.233 1.00 55.38 94 ASP A CA 1
ATOM 734 C C . ASP A 1 94 ? 5.987 -9.118 13.811 1.00 55.38 94 ASP A C 1
ATOM 736 O O . ASP A 1 94 ? 5.097 -8.482 13.238 1.00 55.38 94 ASP A O 1
ATOM 740 N N . SER A 1 95 ? 5.764 -9.821 14.923 1.00 47.53 95 SER A N 1
ATOM 741 C CA . SER A 1 95 ? 4.467 -9.836 15.591 1.00 47.53 95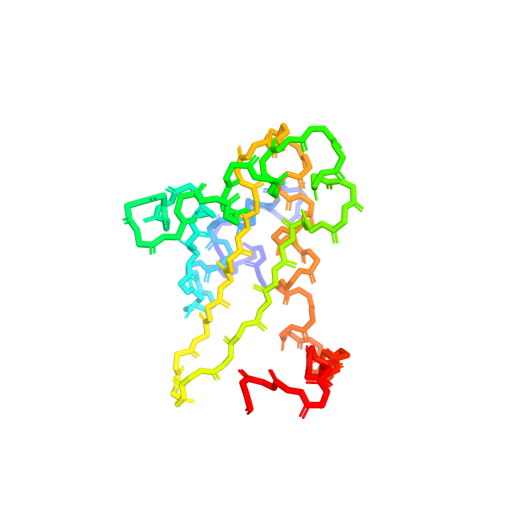 SER A CA 1
ATOM 742 C C . SER A 1 95 ? 4.076 -8.409 15.964 1.00 47.53 95 SER A C 1
ATOM 744 O O . SER A 1 95 ? 4.780 -7.740 16.715 1.00 47.53 95 SER A O 1
ATOM 746 N N . LEU A 1 96 ? 2.930 -7.957 15.462 1.00 52.75 96 LEU A N 1
ATOM 747 C CA . LEU A 1 96 ? 2.348 -6.647 15.782 1.00 52.75 96 LEU A CA 1
ATOM 748 C C . LEU A 1 96 ? 1.586 -6.648 17.100 1.00 52.75 96 LEU A C 1
ATOM 750 O O . LEU A 1 96 ? 1.053 -5.620 17.514 1.00 52.75 96 LEU A O 1
ATOM 754 N N . VAL A 1 97 ? 1.504 -7.812 17.739 1.00 44.22 97 VAL A N 1
ATOM 755 C CA . VAL A 1 97 ? 0.866 -7.965 19.034 1.00 44.22 97 VAL A CA 1
ATOM 756 C C . VAL A 1 97 ? 1.833 -7.421 20.081 1.00 44.22 97 VAL A C 1
ATOM 758 O O . VAL A 1 97 ? 2.676 -8.145 20.609 1.00 44.22 97 VAL A O 1
ATOM 761 N N . GLY A 1 98 ? 1.711 -6.125 20.370 1.00 43.81 98 GLY A N 1
ATOM 762 C CA . GLY A 1 98 ? 1.790 -5.702 21.761 1.00 43.81 98 GLY A CA 1
ATOM 763 C C . GLY A 1 98 ? 0.685 -6.437 22.516 1.00 43.81 98 GLY A C 1
ATOM 764 O O . GLY A 1 98 ? -0.394 -6.629 21.965 1.00 43.81 98 GLY A O 1
ATOM 765 N N . GLU A 1 99 ? 1.007 -6.889 23.720 1.00 41.12 99 GLU A N 1
ATOM 766 C CA . GLU A 1 99 ? 0.257 -7.723 24.675 1.00 41.12 99 GLU A CA 1
ATOM 767 C C . GLU A 1 99 ? -1.260 -7.477 24.842 1.00 41.12 99 GLU A C 1
ATOM 769 O O . GLU A 1 99 ? -1.939 -8.328 25.411 1.00 41.12 99 GLU A O 1
ATOM 774 N N . ASP A 1 100 ? -1.807 -6.424 24.240 1.00 40.41 100 ASP A N 1
ATOM 775 C CA . ASP A 1 100 ? -3.207 -6.024 24.323 1.00 40.41 100 ASP A CA 1
ATOM 776 C C . ASP A 1 100 ? -3.816 -5.927 22.915 1.00 40.41 100 ASP A C 1
ATOM 778 O O . ASP A 1 100 ? -4.393 -4.911 22.522 1.00 40.41 100 ASP A O 1
ATOM 782 N N . GLY A 1 101 ? -3.698 -6.997 22.135 1.00 51.81 101 GLY A N 1
ATOM 783 C CA . GLY A 1 101 ? -4.328 -7.116 20.824 1.00 51.81 101 GLY A CA 1
ATOM 784 C C . GLY A 1 101 ? -5.802 -6.667 20.690 1.00 51.81 101 GLY A C 1
ATOM 785 O O . GLY A 1 101 ? -6.217 -6.405 19.562 1.00 51.81 101 GLY A O 1
ATOM 786 N N . ALA A 1 102 ? -6.687 -6.491 21.679 1.00 37.00 102 ALA A N 1
ATOM 787 C CA . ALA A 1 102 ? -6.736 -6.841 23.107 1.00 37.00 102 ALA A CA 1
ATOM 788 C C . ALA A 1 102 ? -6.307 -8.274 23.460 1.00 37.00 102 ALA A C 1
ATOM 790 O O . ALA A 1 102 ? -6.235 -9.125 22.543 1.00 37.00 102 ALA A O 1
#

Secondary structure (DSSP, 8-state):
-TTTTT--TTS---HHHHHHHTTEEEEEGGGGTTT-HHHHHHHHSHHHHHH--EEEEEETTEEEEEE-TTS-HHHHHHHHHHHHHHHHTTPPPPP---S---